Protein 1BB9 (pdb70)

Sequence (83 aa):
TTGRLDLPPGFMFKVQAQHHDYTATDTDDELQLKAGDVVLVIPFQNPEEQDEGWLMGVKESDWNQHKELEKCCRGVFPENFTERVQ

CATH classification: 2.30.30.40

B-factor: mean 39.59, std 17.24, range [17.33, 88.62]

Organism: Rattus norvegicus (NCBI:txid10116)

Solvent-accessible surface area: 5301 Å² total; per-residue (Å²): 131,121,55,61,174,76,88,2,107,44,52,96,48,44,4,58,2,89,113,83,30,92,30,112,84,135,94,31,10,86,1,98,58,40,37,37,0,1,2,7,50,31,138,76,102,100,66,101,93,186,42,69,40,24,0,2,48,47,61,24,18,26,84,119,100,108,41,68,151,24,66,3,24,0,14,78,112,57,16,97,161,41,163

Nearest PDB structures (foldseek):
  1bb9-assembly1_A-2  TM=1.012E+00  e=5.631E-17  Rattus norvegicus
  5i22-assembly1_A  TM=9.539E-01  e=5.798E-15  Homo sapiens
  1mv0-assembly1_B  TM=8.813E-01  e=2.674E-13  Homo sapiens
  1mv3-assembly1_A  TM=8.776E-01  e=6.756E-13  Homo sapiens
  2ed0-assembly1_A  TM=7.348E-01  e=1.724E-05  Homo sapiens

Secondary structure (DSSP, 8-state):
----SS--TT--EEEEESS-B--SSTTB--B-TT-EEEEE--S-GGG--TTEEEEEEHHHHHTT--HHHH-EEEEGGGEEEE-

InterPro domains:
  IPR001452 SH3 domain [PF14604] (522-585)
  IPR001452 SH3 domain [PR00452] (518-528)
  IPR001452 SH3 domain [PR00452] (532-547)
  IPR001452 SH3 domain [PR00452] (575-587)
  IPR001452 SH3 domain [PS50002] (515-588)
  IPR001452 SH3 domain [SM00326] (518-588)
  IPR003005 Amphiphysin [PTHR46514] (1-587)
  IPR003023 Amphiphysin 2 [PR01253] (3-16)
  IPR003023 Amphiphysin 2 [PR01253] (100-107)
  IPR003023 Amphiphysin 2 [PR01253] (157-165)
  IPR003023 Amphiphysin 2 [PR01253] (271-284)
  IPR003023 Amphiphysin 2 [PR01253] (288-296)
  IPR003023 Amphiphysin 2 [PR01253] (306-322)
  IPR003023 Amphiphysin 2 [PR01253] (485-498)
  IPR003023 Amphiphysin 2 [PR01253] (567-576)
  IPR004148 BAR domain [PF03114] (19-264)
  IPR004148 BAR domain [PS51021] (29-276)
  IPR004148 BAR domain [SM00721] (17-269)
  IPR027267 AH/BAR domain superfamily [G3DSA:1.20.1270.60] (10-276)
  IPR027267 AH/BAR domain superfamily [SSF103657] (31-267)

Foldseek 3Di:
DDQDPDDDPQFDFKKFFQAFDPDPDQQAAGDHGGWIWTFHDDPDCVPDDPQKTKTATSVCVVVPDDPVRGIHMDGVVRIDTDD

GO terms:
  GO:0005515 protein binding (F, IPI)
  GO:0043196 varicosity (C, IDA)
  GO:0043679 axon terminus (C, IDA)
  GO:0044300 cerebellar mossy fiber (C, IDA)
  GO:0008021 synaptic vesicle (C, IDA)
  GO:0043547 positive regulation of GTPase activity (P, IDA)
  GO:0045807 positive regulation of endocytosis (P, IMP)
  GO:0051020 GTPase binding (F, IPI)
  GO:0044877 protein-containing complex binding (F, IPI)
  GO:0030018 Z disc (C, IDA)
  GO:0030315 T-tubule (C, IDA)
  GO:0031674 I band (C, IDA)
  GO:0033268 node of Ranvier (C, IDA)
  GO:0043194 axon initial segment (C, IDA)
  GO:0048488 synaptic vesicle endocytosis (P, IDA)
  GO:0048488 synaptic vesicle endocytosis (P, IMP)
  GO:0098850 extrinsic component of synaptic vesicle membrane (C, IDA)
  GO:0098978 glutamatergic synapse (C, IDA)

Radius of gyration: 11.8 Å; Cα contacts (8 Å, |Δi|>4): 163; chains: 1; bounding box: 19×27×32 Å

Structure (mmCIF, N/CA/C/O backbone):
data_1BB9
#
_entry.id   1BB9
#
_cell.length_a   72.140
_cell.length_b   72.140
_cell.length_c   34.560
_cell.angle_alpha   90.00
_cell.angle_beta   90.00
_cell.angle_gamma   120.00
#
_symmetry.space_group_name_H-M   'P 31 2 1'
#
loop_
_entity.id
_entity.type
_entity.pdbx_description
1 polymer 'AMPHIPHYSIN 2'
2 water water
#
loop_
_atom_site.group_PDB
_atom_site.id
_atom_site.type_symbol
_atom_site.label_atom_id
_atom_site.label_alt_id
_atom_site.label_comp_id
_atom_site.label_asym_id
_atom_site.label_entity_id
_atom_site.label_seq_id
_atom_site.pdbx_PDB_ins_code
_atom_site.Cartn_x
_atom_site.Cartn_y
_atom_site.Cartn_z
_atom_site.occupancy
_atom_site.B_iso_or_equiv
_atom_site.auth_seq_id
_atom_site.auth_comp_id
_atom_site.auth_asym_id
_atom_site.auth_atom_id
_atom_site.pdbx_PDB_model_num
ATOM 1 N N . THR A 1 33 ? 13.717 19.949 -7.127 1.00 84.21 12 THR A N 1
ATOM 2 C CA . THR A 1 33 ? 14.791 20.446 -6.248 1.00 83.69 12 THR A CA 1
ATOM 3 C C . THR A 1 33 ? 16.033 20.792 -7.067 1.00 85.05 12 THR A C 1
ATOM 4 O O . THR A 1 33 ? 16.375 20.198 -8.090 1.00 86.71 12 THR A O 1
ATOM 8 N N . THR A 1 34 ? 16.726 21.826 -6.605 1.00 83.05 13 THR A N 1
ATOM 9 C CA . THR A 1 34 ? 17.915 22.360 -7.232 1.00 80.55 13 THR A CA 1
ATOM 10 C C . THR A 1 34 ? 19.222 21.908 -6.586 1.00 77.79 13 THR A C 1
ATOM 11 O O . THR A 1 34 ? 19.393 20.760 -6.160 1.00 79.96 13 THR A O 1
ATOM 15 N N . GLY A 1 35 ? 20.217 22.792 -6.619 1.00 70.65 14 GLY A N 1
ATOM 16 C CA . GLY A 1 35 ? 21.546 22.571 -6.061 1.00 60.89 14 GLY A CA 1
ATOM 17 C C . GLY A 1 35 ? 21.928 23.844 -5.300 1.00 54.79 14 GLY A C 1
ATOM 18 O O . GLY A 1 35 ? 22.179 24.884 -5.924 1.00 58.55 14 GLY A O 1
ATOM 19 N N . ARG A 1 36 ? 21.923 23.822 -3.981 1.00 45.49 15 ARG A N 1
ATOM 20 C CA . ARG A 1 36 ? 22.192 25.106 -3.281 1.00 40.09 15 ARG A CA 1
ATOM 21 C C . ARG A 1 36 ? 23.695 25.324 -3.292 1.00 34.47 15 ARG A C 1
ATOM 22 O O . ARG A 1 36 ? 24.445 24.355 -3.156 1.00 29.94 15 ARG A O 1
ATOM 30 N N . LEU A 1 37 ? 24.173 26.566 -3.411 1.00 31.60 16 LEU A N 1
ATOM 31 C CA . LEU A 1 37 ? 25.606 26.789 -3.439 1.00 26.54 16 LEU A CA 1
ATOM 32 C C . LEU A 1 37 ? 26.276 26.754 -2.085 1.00 26.12 16 LEU A C 1
ATOM 33 O O . LEU A 1 37 ? 27.368 26.209 -1.984 1.00 24.47 16 LEU A O 1
ATOM 38 N N . ASP A 1 38 ? 25.735 27.392 -1.065 1.00 26.93 17 ASP A N 1
ATOM 39 C CA . ASP A 1 38 ? 26.413 27.408 0.226 1.00 26.29 17 ASP A CA 1
ATOM 40 C C . ASP A 1 38 ? 26.333 26.044 0.909 1.00 31.79 17 ASP A C 1
ATOM 41 O O . ASP A 1 38 ? 25.472 25.214 0.617 1.00 29.51 17 ASP A O 1
ATOM 46 N N . LEU A 1 39 ? 27.273 25.777 1.831 1.00 32.82 18 LEU A N 1
ATOM 47 C CA . LEU A 1 39 ? 27.364 24.479 2.472 1.00 30.30 18 LEU A CA 1
ATOM 48 C C . LEU A 1 39 ? 27.191 24.717 3.947 1.00 29.25 18 LEU A C 1
ATOM 49 O O . LEU A 1 39 ? 27.451 25.833 4.372 1.00 28.83 18 LEU A O 1
ATOM 54 N N . PRO A 1 40 ? 26.780 23.697 4.696 1.00 26.99 19 PRO A N 1
ATOM 55 C CA . PRO A 1 40 ? 26.550 23.876 6.101 1.00 28.54 19 PRO A CA 1
ATOM 56 C C . PRO A 1 40 ? 27.815 24.243 6.838 1.00 29.85 19 PRO A C 1
ATOM 57 O O . PRO A 1 40 ? 28.926 23.796 6.555 1.00 32.88 19 PRO A O 1
ATOM 61 N N . PRO A 1 41 ? 27.639 25.068 7.856 1.00 31.05 20 PRO A N 1
ATOM 62 C CA . PRO A 1 41 ? 28.744 25.500 8.678 1.00 32.74 20 PRO A CA 1
ATOM 63 C C . PRO A 1 41 ? 29.457 24.285 9.239 1.00 32.22 20 PRO A C 1
ATOM 64 O O . PRO A 1 41 ? 28.894 23.371 9.864 1.00 32.75 20 PRO A O 1
ATOM 68 N N . GLY A 1 42 ? 30.749 24.254 9.006 1.00 29.07 21 GLY A N 1
ATOM 69 C CA . GLY A 1 42 ? 31.641 23.196 9.509 1.00 32.49 21 GLY A CA 1
ATOM 70 C C . GLY A 1 42 ? 31.761 22.063 8.491 1.00 33.72 21 GLY A C 1
ATOM 71 O O . GLY A 1 42 ? 32.470 21.102 8.710 1.00 33.96 21 GLY A O 1
ATOM 72 N N . PHE A 1 43 ? 31.018 22.140 7.381 1.00 31.29 22 PHE A N 1
ATOM 73 C CA . PHE A 1 43 ? 31.069 21.120 6.368 1.00 30.22 22 PHE A CA 1
ATOM 74 C C . PHE A 1 43 ? 32.465 20.490 6.302 1.00 33.34 22 PHE A C 1
ATOM 75 O O . PHE A 1 43 ? 33.448 21.237 6.195 1.00 35.07 22 PHE A O 1
ATOM 83 N N . MET A 1 44 ? 32.552 19.163 6.292 1.00 27.24 23 MET A N 1
ATOM 84 C CA . MET A 1 44 ? 33.887 18.552 6.210 1.00 30.15 23 MET A CA 1
ATOM 85 C C . MET A 1 44 ? 33.997 17.890 4.869 1.00 28.17 23 MET A C 1
ATOM 86 O O . MET A 1 44 ? 34.932 18.190 4.134 1.00 31.38 23 MET A O 1
ATOM 91 N N . PHE A 1 45 ? 33.052 17.018 4.499 1.00 25.15 24 PHE A N 1
ATOM 92 C CA . PHE A 1 45 ? 33.049 16.283 3.260 1.00 22.84 24 PHE A CA 1
ATOM 93 C C . PHE A 1 45 ? 31.715 15.574 3.053 1.00 25.24 24 PHE A C 1
ATOM 94 O O . PHE A 1 45 ? 30.821 15.583 3.894 1.00 26.89 24 PHE A O 1
ATOM 102 N N . LYS A 1 46 ? 31.568 15.012 1.882 1.00 26.69 25 LYS A N 1
ATOM 103 C CA . LYS A 1 46 ? 30.366 14.362 1.423 1.00 31.91 25 LYS A CA 1
ATOM 104 C C . LYS A 1 46 ? 30.530 12.845 1.395 1.00 30.28 25 LYS A C 1
ATOM 105 O O . LYS A 1 46 ? 31.610 12.403 1.016 1.00 26.71 25 LYS A O 1
ATOM 111 N N . VAL A 1 47 ? 29.508 12.151 1.865 1.00 27.20 26 VAL A N 1
ATOM 112 C CA . VAL A 1 47 ? 29.508 10.717 1.839 1.00 24.63 26 VAL A CA 1
ATOM 113 C C . VAL A 1 47 ? 28.253 10.265 1.114 1.00 28.34 26 VAL A C 1
ATOM 114 O O . VAL A 1 47 ? 27.317 11.042 1.007 1.00 24.94 26 VAL A O 1
ATOM 118 N N . GLN A 1 48 ? 28.261 9.031 0.625 1.00 26.68 27 GLN A N 1
ATOM 119 C CA . GLN A 1 48 ? 27.126 8.391 0.018 1.00 25.71 27 GLN A CA 1
ATOM 120 C C . GLN A 1 48 ? 26.830 7.091 0.783 1.00 26.99 27 GLN A C 1
ATOM 121 O O . GLN A 1 48 ? 27.728 6.286 1.021 1.00 25.73 27 GLN A O 1
ATOM 127 N N . ALA A 1 49 ? 25.577 6.830 1.118 1.00 25.34 28 ALA A N 1
ATOM 128 C CA . ALA A 1 49 ? 25.238 5.595 1.785 1.00 29.08 28 ALA A CA 1
ATOM 129 C C . ALA A 1 49 ? 25.371 4.440 0.784 1.00 31.61 28 ALA A C 1
ATOM 130 O O . ALA A 1 49 ? 24.922 4.537 -0.346 1.00 35.20 28 ALA A O 1
ATOM 132 N N . GLN A 1 50 ? 26.008 3.371 1.205 1.00 29.78 29 GLN A N 1
ATOM 133 C CA . GLN A 1 50 ? 26.214 2.156 0.452 1.00 29.33 29 GLN A CA 1
ATOM 134 C C . GLN A 1 50 ? 25.240 1.102 0.930 1.00 30.63 29 GLN A C 1
ATOM 135 O O . GLN A 1 50 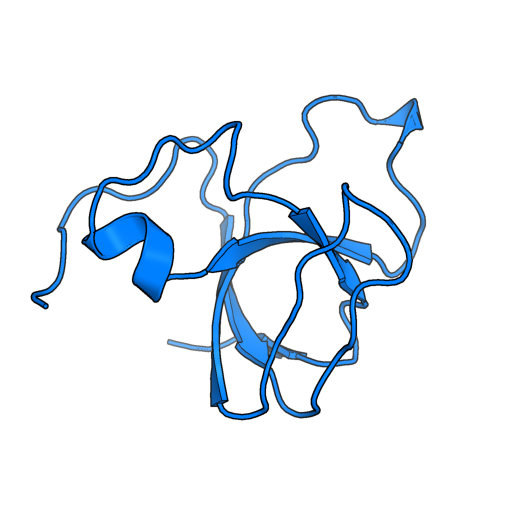? 24.993 0.124 0.242 1.00 35.18 29 GLN A O 1
ATOM 141 N N A HIS A 1 51 ? 24.575 1.340 2.045 0.75 33.10 30 HIS A N 1
ATOM 142 N N B HIS A 1 51 ? 24.665 1.250 2.119 0.25 33.51 30 HIS A N 1
ATOM 143 C CA A HIS A 1 51 ? 23.595 0.410 2.617 0.75 26.68 30 HIS A CA 1
ATOM 144 C CA B HIS A 1 51 ? 23.606 0.385 2.631 0.25 32.57 30 HIS A CA 1
ATOM 145 C C A HIS A 1 51 ? 22.542 1.201 3.369 0.75 29.59 30 HIS A C 1
ATOM 146 C C B HIS A 1 51 ? 22.525 1.253 3.276 0.25 32.08 30 HIS A C 1
ATOM 147 O O A HIS A 1 51 ? 22.863 2.229 3.985 0.75 30.67 30 HIS A O 1
ATOM 148 O O B HIS A 1 51 ? 22.816 2.376 3.697 0.25 32.20 30 HIS A O 1
ATOM 161 N N . ASP A 1 52 ? 21.294 0.774 3.378 1.00 29.03 31 ASP A N 1
ATOM 162 C CA . ASP A 1 52 ? 20.262 1.394 4.157 1.00 30.89 31 ASP A CA 1
ATOM 163 C C . ASP A 1 52 ? 20.560 1.393 5.649 1.00 28.70 31 ASP A C 1
ATOM 164 O O . ASP A 1 52 ? 21.189 0.515 6.185 1.00 26.68 31 ASP A O 1
ATOM 169 N N . TYR A 1 53 ? 20.061 2.393 6.355 1.00 29.74 32 TYR A N 1
ATOM 170 C CA . TYR A 1 53 ? 20.226 2.476 7.784 1.00 30.54 32 TYR A CA 1
ATOM 171 C C . TYR A 1 53 ? 18.912 2.997 8.361 1.00 32.79 32 TYR A C 1
ATOM 172 O O . TYR A 1 53 ? 18.525 4.113 7.983 1.00 33.58 32 TYR A O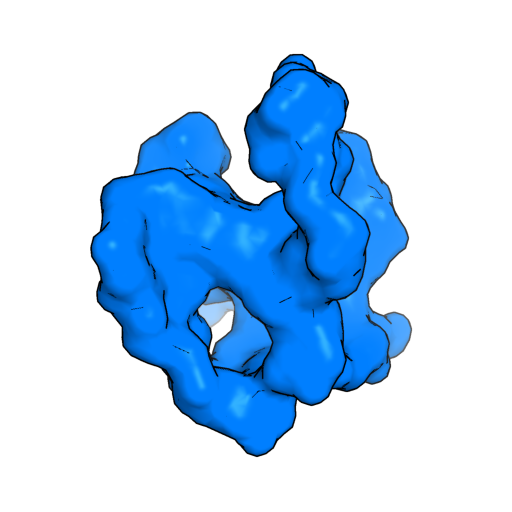 1
ATOM 181 N N . THR A 1 54 ? 18.279 2.205 9.220 1.00 30.56 33 THR A N 1
ATOM 182 C CA . THR A 1 54 ? 17.055 2.613 9.882 1.00 29.60 33 THR A CA 1
ATOM 183 C C . THR A 1 54 ? 17.335 3.200 11.259 1.00 33.61 33 THR A C 1
ATOM 184 O O . THR A 1 54 ? 17.919 2.589 12.158 1.00 35.07 33 THR A O 1
ATOM 188 N N . ALA A 1 55 ? 16.958 4.458 11.456 1.00 30.51 34 ALA A N 1
ATOM 189 C CA . ALA A 1 55 ? 17.144 5.158 12.698 1.00 29.75 34 ALA A CA 1
ATOM 190 C C . ALA A 1 55 ? 16.527 4.357 13.841 1.00 33.43 34 ALA A C 1
ATOM 191 O O . ALA A 1 55 ? 15.421 3.923 13.589 1.00 33.21 34 ALA A O 1
ATOM 193 N N . THR A 1 56 ? 17.151 4.231 14.990 1.00 36.65 35 THR A N 1
ATOM 194 C CA . THR A 1 56 ? 16.622 3.538 16.132 1.00 40.63 35 THR A CA 1
ATOM 195 C C . THR A 1 56 ? 16.299 4.515 17.278 1.00 44.69 35 THR A C 1
ATOM 196 O O . THR A 1 56 ? 16.038 4.150 18.414 1.00 43.75 35 THR A O 1
ATOM 200 N N . ASP A 1 57 ? 16.407 5.793 17.014 1.00 47.15 36 ASP A N 1
ATOM 201 C CA . ASP A 1 57 ? 16.391 6.899 17.946 1.00 50.03 36 ASP A CA 1
ATOM 202 C C . ASP A 1 57 ? 16.182 8.192 17.147 1.00 48.78 36 ASP A C 1
ATOM 203 O O . ASP A 1 57 ? 16.451 8.270 15.948 1.00 47.76 36 ASP A O 1
ATOM 208 N N . THR A 1 58 ? 15.798 9.257 17.826 1.00 45.53 37 THR A N 1
ATOM 209 C CA . THR A 1 58 ? 15.434 10.493 17.147 1.00 45.21 37 THR A CA 1
ATOM 210 C C . THR A 1 58 ? 16.639 11.283 16.667 1.00 40.78 37 THR A C 1
ATOM 211 O O . THR A 1 58 ? 16.547 12.035 15.706 1.00 44.17 37 THR A O 1
ATOM 215 N N A ASP A 1 59 ? 17.779 11.092 17.306 0.50 38.73 38 ASP A N 1
ATOM 216 N N B ASP A 1 59 ? 17.777 11.110 17.302 0.50 36.37 38 ASP A N 1
ATOM 217 C CA A ASP A 1 59 ? 19.030 11.715 16.958 0.50 38.28 38 ASP A CA 1
ATOM 218 C CA B ASP A 1 59 ? 19.024 11.734 16.937 0.50 34.39 38 ASP A CA 1
ATOM 219 C C A ASP A 1 59 ? 19.805 11.007 15.847 0.50 33.37 38 ASP A C 1
ATOM 220 C C B ASP A 1 59 ? 19.789 11.033 15.819 0.50 30.80 38 ASP A C 1
ATOM 221 O O A ASP A 1 59 ? 20.933 11.410 15.559 0.50 33.46 38 ASP A O 1
ATOM 222 O O B ASP A 1 59 ? 20.908 11.448 15.511 0.50 31.02 38 ASP A O 1
ATOM 231 N N . GLU A 1 60 ? 19.274 9.984 15.209 1.00 30.45 39 GLU A N 1
ATOM 232 C CA . GLU A 1 60 ? 19.977 9.249 14.186 1.00 28.08 39 GLU A CA 1
ATOM 233 C C . GLU A 1 60 ? 19.338 9.618 12.841 1.00 28.55 39 GLU A C 1
ATOM 234 O O . GLU A 1 60 ? 18.110 9.777 12.794 1.00 26.74 39 GLU A O 1
ATOM 240 N N . LEU A 1 61 ? 20.179 9.575 11.819 1.00 23.42 40 LEU A N 1
ATOM 241 C CA . LEU A 1 61 ? 19.716 9.790 10.471 1.00 23.61 40 LEU A CA 1
ATOM 242 C C . LEU A 1 61 ? 19.298 8.511 9.808 1.00 27.49 40 LEU A C 1
ATOM 243 O O . LEU A 1 61 ? 20.012 7.502 9.823 1.00 28.78 40 LEU A O 1
ATOM 248 N N . GLN A 1 62 ? 18.183 8.561 9.098 1.00 28.05 41 GLN A N 1
ATOM 249 C CA . GLN A 1 62 ? 17.675 7.414 8.360 1.00 27.90 41 GLN A CA 1
ATOM 250 C C . GLN A 1 62 ? 18.215 7.536 6.960 1.00 28.08 41 GLN A C 1
ATOM 251 O O . GLN A 1 62 ? 18.165 8.618 6.392 1.00 32.05 41 GLN A O 1
ATOM 257 N N . LEU A 1 63 ? 18.830 6.500 6.416 1.00 28.31 42 LEU A N 1
ATOM 258 C CA . LEU A 1 63 ? 19.438 6.553 5.110 1.00 29.26 42 LEU A CA 1
ATOM 259 C C . LEU A 1 63 ? 18.854 5.502 4.184 1.00 27.51 42 LEU A C 1
ATOM 260 O O . LEU A 1 63 ? 18.668 4.381 4.590 1.00 27.64 42 LEU A O 1
ATOM 265 N N . LYS A 1 64 ? 19.019 5.689 2.898 1.00 31.66 43 LYS A N 1
ATOM 266 C CA . LYS A 1 64 ? 18.849 4.714 1.859 1.00 31.48 43 LYS A CA 1
ATOM 267 C C . LYS A 1 64 ? 20.100 4.668 0.995 1.00 31.52 43 LYS A C 1
ATOM 268 O O . LYS A 1 64 ? 20.742 5.671 0.721 1.00 28.80 43 LYS A O 1
ATOM 272 N N . ALA A 1 65 ? 20.378 3.473 0.491 1.00 32.83 44 ALA A N 1
ATOM 273 C CA . ALA A 1 65 ? 21.575 3.292 -0.320 1.00 35.63 44 ALA A CA 1
ATOM 274 C C . ALA A 1 65 ? 21.448 4.347 -1.409 1.00 37.38 44 ALA A C 1
ATOM 275 O O . ALA A 1 65 ? 20.324 4.485 -1.876 1.00 39.10 44 ALA A O 1
ATOM 277 N N . GLY A 1 66 ? 22.512 5.113 -1.661 1.00 36.17 45 GLY A N 1
ATOM 278 C CA . GLY A 1 66 ? 22.428 6.143 -2.687 1.00 30.35 45 GLY A CA 1
ATOM 279 C C . GLY A 1 66 ? 22.327 7.527 -2.095 1.00 29.93 45 GLY A C 1
ATOM 280 O O . GLY A 1 66 ? 22.748 8.482 -2.739 1.00 33.20 45 GLY A O 1
ATOM 281 N N . ASP A 1 67 ? 21.842 7.703 -0.887 1.00 31.82 46 ASP A N 1
ATOM 282 C CA . ASP A 1 67 ? 21.672 9.037 -0.304 1.00 32.11 46 ASP A CA 1
ATOM 283 C C . ASP A 1 67 ? 23.044 9.697 -0.152 1.00 30.89 46 ASP A C 1
ATOM 284 O O . ASP A 1 67 ? 23.959 9.044 0.340 1.00 29.21 46 ASP A O 1
ATOM 289 N N . VAL A 1 68 ? 23.119 10.974 -0.461 1.00 29.23 47 VAL A N 1
ATOM 290 C CA . VAL A 1 68 ? 24.356 11.742 -0.281 1.00 23.47 47 VAL A CA 1
ATOM 291 C C . VAL A 1 68 ? 24.172 12.437 1.044 1.00 23.27 47 VAL A C 1
ATOM 292 O O . VAL A 1 68 ? 23.088 12.962 1.339 1.00 24.66 47 VAL A O 1
ATOM 296 N N . VAL A 1 69 ? 25.178 12.436 1.903 1.00 20.30 48 VAL A N 1
ATOM 297 C CA . VAL A 1 69 ? 25.114 13.071 3.205 1.00 18.12 48 VAL A CA 1
ATOM 298 C C . VAL A 1 69 ? 26.209 14.107 3.342 1.00 21.70 48 VAL A C 1
ATOM 299 O O . VAL A 1 69 ? 27.281 13.793 2.866 1.00 23.80 48 VAL A O 1
ATOM 303 N N . LEU A 1 70 ? 26.036 15.246 3.987 1.00 19.35 49 LEU A N 1
ATOM 304 C CA . LEU A 1 70 ? 26.973 16.302 4.121 1.00 18.75 49 LEU A CA 1
ATOM 305 C C . LEU A 1 70 ? 27.446 16.169 5.545 1.00 19.10 49 LEU A C 1
ATOM 306 O O . LEU A 1 70 ? 26.616 16.230 6.427 1.00 21.39 49 LEU A O 1
ATOM 311 N N . VAL A 1 71 ? 28.729 15.869 5.731 1.00 22.47 50 VAL A N 1
ATOM 312 C CA . VAL A 1 71 ? 29.212 15.603 7.081 1.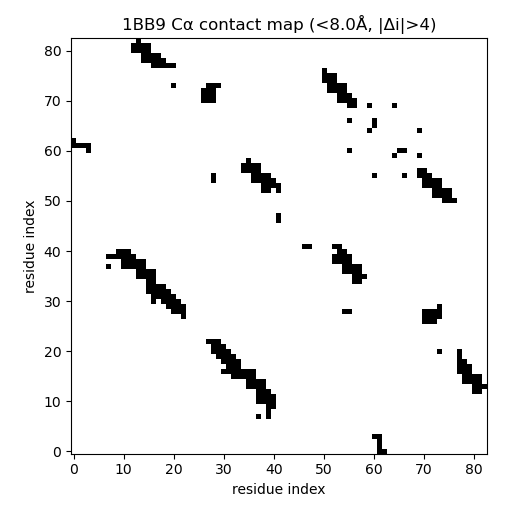00 23.48 50 VAL A CA 1
ATOM 313 C C . VAL A 1 71 ? 29.604 16.878 7.774 1.00 21.18 50 VAL A C 1
ATOM 314 O O . VAL A 1 71 ? 30.225 17.735 7.146 1.00 25.18 50 VAL A O 1
ATOM 318 N N . ILE A 1 72 ? 29.217 17.070 9.013 1.00 21.19 51 ILE A N 1
ATOM 319 C CA . ILE A 1 72 ? 29.431 18.232 9.824 1.00 26.55 51 ILE A CA 1
ATOM 320 C C . ILE A 1 72 ? 29.872 17.787 11.222 1.00 29.64 51 ILE A C 1
ATOM 321 O O . ILE A 1 72 ? 29.710 16.637 11.566 1.00 27.44 51 ILE A O 1
ATOM 326 N N . PRO A 1 73 ? 30.358 18.721 12.044 1.00 34.90 52 PRO A N 1
ATOM 327 C CA . PRO A 1 73 ? 30.916 18.404 13.335 1.00 35.65 52 PRO A CA 1
ATOM 328 C C . PRO A 1 73 ? 29.878 18.023 14.366 1.00 38.81 52 PR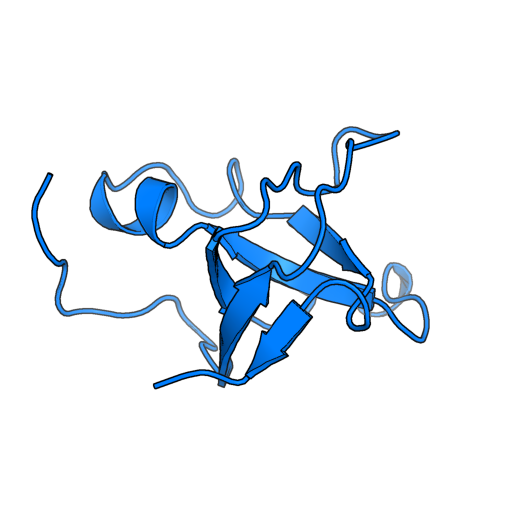O A C 1
ATOM 329 O O . PRO A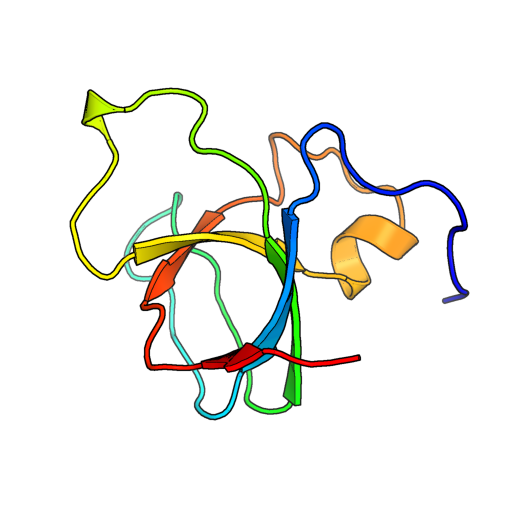 1 73 ? 28.725 18.419 14.207 1.00 38.62 52 PRO A O 1
ATOM 333 N N . PHE A 1 74 ? 30.299 17.341 15.417 1.00 42.61 53 PHE A N 1
ATOM 334 C CA . PHE A 1 74 ? 29.391 17.047 16.517 1.00 51.49 53 PHE A CA 1
ATOM 335 C C . PHE A 1 74 ? 29.253 18.344 17.318 1.00 57.84 53 PHE A C 1
ATOM 336 O O . PHE A 1 74 ? 30.291 18.967 17.563 1.00 58.83 53 PHE A O 1
ATOM 344 N N . GLN A 1 75 ? 28.053 18.733 17.757 1.00 65.31 54 GLN A N 1
ATOM 345 C CA . GLN A 1 75 ? 28.030 19.988 18.530 1.00 71.25 54 GLN A CA 1
ATOM 346 C C . GLN A 1 75 ? 28.212 19.751 20.017 1.00 73.49 54 GLN A C 1
ATOM 347 O O . GLN A 1 75 ? 28.647 20.666 20.724 1.00 73.69 54 GLN A O 1
ATOM 353 N N . ASN A 1 76 ? 28.237 18.491 20.431 1.00 75.87 55 ASN A N 1
ATOM 354 C CA . ASN A 1 76 ? 28.658 18.081 21.759 1.00 78.42 55 ASN A CA 1
ATOM 355 C C . ASN A 1 76 ? 29.377 16.740 21.656 1.00 80.59 55 ASN A C 1
ATOM 356 O O . ASN A 1 76 ? 28.823 15.716 21.278 1.00 79.05 55 ASN A O 1
ATOM 361 N N . PRO A 1 77 ? 30.649 16.731 22.049 1.00 84.68 56 PRO A N 1
ATOM 362 C CA . PRO A 1 77 ? 31.531 15.587 22.004 1.00 86.38 56 PRO A CA 1
ATOM 363 C C . PRO A 1 77 ? 31.238 14.452 22.959 1.00 87.69 56 PRO A C 1
ATOM 364 O O . PRO A 1 77 ? 31.768 13.346 22.788 1.00 88.62 56 PRO A O 1
ATOM 368 N N . GLU A 1 78 ? 30.395 14.694 23.962 1.00 87.40 57 GLU A N 1
ATOM 369 C CA . GLU A 1 78 ? 30.031 13.658 24.921 1.00 85.71 57 GLU A CA 1
ATOM 370 C C . GLU A 1 78 ? 28.956 12.759 24.318 1.00 84.63 57 GLU A C 1
ATOM 371 O O . GLU A 1 78 ? 28.752 11.634 24.782 1.00 84.85 57 GLU A O 1
ATOM 373 N N . GLU A 1 79 ? 28.351 13.210 23.218 1.00 80.82 58 GLU A N 1
ATOM 374 C CA . GLU A 1 79 ? 27.421 12.409 22.444 1.00 77.71 58 GLU A CA 1
ATOM 375 C C . GLU A 1 79 ? 28.117 11.677 21.296 1.00 73.68 58 GLU A C 1
ATOM 376 O O . GLU A 1 79 ? 27.481 10.934 20.556 1.00 71.93 58 GLU A O 1
ATOM 378 N N . GLN A 1 80 ? 29.410 11.921 21.123 1.00 69.61 59 GLN A N 1
ATOM 379 C CA . GLN A 1 80 ? 30.176 11.320 20.037 1.00 65.03 59 GLN A CA 1
ATOM 380 C C . GLN A 1 80 ? 30.606 9.910 20.406 1.00 60.71 59 GLN A C 1
ATOM 381 O O . GLN A 1 80 ? 31.231 9.669 21.437 1.00 61.33 59 GLN A O 1
ATOM 387 N N . ASP A 1 81 ? 30.238 8.946 19.589 1.00 56.91 60 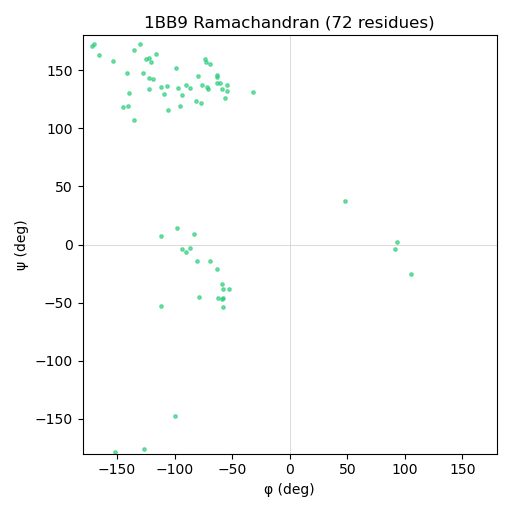ASP A N 1
ATOM 388 C CA . ASP A 1 81 ? 30.547 7.532 19.732 1.00 52.63 60 ASP A CA 1
ATOM 389 C C . ASP A 1 81 ? 31.503 7.098 18.619 1.00 46.21 60 ASP A C 1
ATOM 390 O O . ASP A 1 81 ? 31.255 7.468 17.467 1.00 39.87 60 ASP A O 1
ATOM 395 N N . GLU A 1 82 ? 32.545 6.332 18.905 1.00 39.82 61 GLU A N 1
ATOM 396 C CA . GLU A 1 82 ? 33.468 5.911 17.864 1.00 34.95 61 GLU A CA 1
ATOM 397 C C . GLU A 1 82 ? 32.814 5.134 16.747 1.00 32.87 61 GLU A C 1
ATOM 398 O O . GLU A 1 82 ? 32.005 4.216 16.93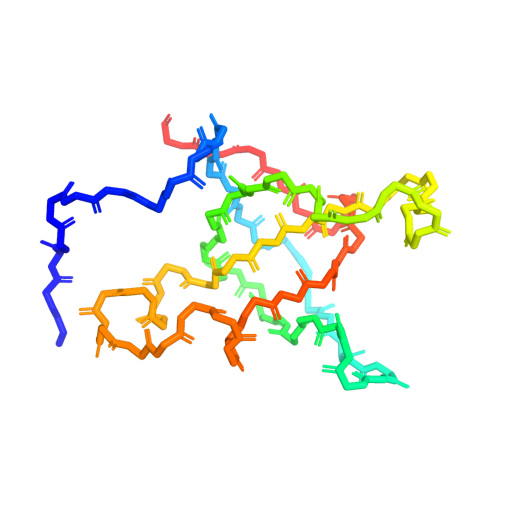7 1.00 33.92 61 GLU A O 1
ATOM 404 N N . GLY A 1 83 ? 33.130 5.469 15.488 1.00 29.47 62 GLY A N 1
ATOM 405 C CA . GLY A 1 83 ? 32.502 4.777 14.342 1.00 26.54 62 GLY A CA 1
ATOM 406 C C . GLY A 1 83 ? 31.259 5.500 13.838 1.00 27.55 62 GLY A C 1
ATOM 407 O O . GLY A 1 83 ? 30.559 4.989 12.957 1.00 31.55 62 GLY A O 1
ATOM 408 N N . TRP A 1 84 ? 30.902 6.647 14.413 1.00 26.01 63 TRP A N 1
ATOM 409 C CA . TRP A 1 84 ? 29.678 7.361 14.063 1.00 26.50 63 TRP A CA 1
ATOM 410 C C . TRP A 1 84 ? 30.017 8.745 13.512 1.00 29.51 63 TRP A C 1
ATOM 411 O O . TRP A 1 84 ? 30.951 9.403 13.976 1.00 28.51 63 TRP A O 1
ATOM 422 N N . LEU A 1 85 ? 29.277 9.195 12.507 1.00 29.14 64 LEU A N 1
ATOM 423 C CA . LEU A 1 85 ? 29.387 10.568 12.036 1.00 29.08 64 LEU A CA 1
ATOM 424 C C . LEU A 1 85 ? 28.083 11.343 12.236 1.00 28.20 64 LEU A C 1
ATOM 425 O O . LEU A 1 85 ? 27.013 10.758 12.292 1.00 23.65 64 LEU A O 1
ATOM 430 N N . MET A 1 86 ? 28.200 12.656 12.155 1.00 25.39 65 MET A N 1
ATOM 431 C CA . MET A 1 86 ? 27.114 13.600 12.222 1.00 26.60 65 MET A CA 1
ATOM 432 C C . MET A 1 86 ? 26.931 14.188 10.815 1.00 28.12 65 MET A C 1
ATOM 433 O O . MET A 1 86 ? 27.918 14.586 10.184 1.00 26.03 65 MET A O 1
ATOM 438 N N . GLY A 1 87 ? 25.703 14.196 10.274 1.00 20.45 66 GLY A N 1
ATOM 439 C CA . GLY A 1 87 ? 25.504 14.759 8.975 1.00 24.77 66 GLY A CA 1
ATOM 440 C C . GLY A 1 87 ? 24.095 15.338 8.732 1.00 26.20 66 GLY A C 1
ATOM 441 O O . GLY A 1 87 ? 23.232 15.325 9.601 1.00 24.05 66 GLY A O 1
ATOM 442 N N . VAL A 1 88 ? 23.906 15.833 7.495 1.00 24.06 67 VAL A N 1
ATOM 443 C CA . VAL A 1 88 ? 22.583 16.337 7.128 1.00 26.08 67 VAL A CA 1
ATOM 444 C C . VAL A 1 88 ? 22.381 15.856 5.710 1.00 23.66 67 VAL A C 1
ATOM 445 O O . VAL A 1 88 ? 23.433 15.842 5.033 1.00 26.23 67 VAL A O 1
ATOM 449 N N . LYS A 1 89 ? 21.261 15.233 5.364 1.00 22.69 68 LYS A N 1
ATOM 450 C CA . LYS A 1 89 ? 21.185 14.710 3.990 1.00 23.20 68 LYS A CA 1
ATOM 451 C C . LYS A 1 89 ? 21.268 15.873 3.000 1.00 26.26 68 LYS A C 1
ATOM 452 O O . LYS A 1 89 ? 20.699 16.919 3.321 1.00 23.03 68 LYS A O 1
ATOM 458 N N . GLU A 1 90 ? 21.908 15.671 1.861 1.00 23.94 69 GLU A N 1
ATOM 459 C CA . GLU A 1 90 ? 22.025 16.702 0.849 1.00 28.29 69 GLU A CA 1
ATOM 460 C C . GLU A 1 90 ? 20.636 17.187 0.392 1.00 29.28 69 GLU A C 1
ATOM 461 O O . GLU A 1 90 ? 20.449 18.333 0.111 1.00 24.39 69 GLU A O 1
ATOM 467 N N . SER A 1 91 ? 19.714 16.269 0.294 1.00 29.81 70 SER A N 1
ATOM 468 C CA . SER A 1 91 ? 18.333 16.518 -0.073 1.00 32.08 70 SER A CA 1
ATOM 469 C C . SER A 1 91 ? 17.696 17.498 0.872 1.00 29.12 70 SER A C 1
ATOM 470 O O . SER A 1 91 ? 17.203 18.560 0.507 1.00 34.18 70 SER A O 1
ATOM 473 N N . ASP A 1 92 ? 17.744 17.233 2.185 1.00 28.24 71 ASP A N 1
ATOM 474 C CA . ASP A 1 92 ? 17.194 18.151 3.163 1.00 26.82 71 ASP A CA 1
ATOM 475 C C . ASP A 1 92 ? 17.816 19.539 3.075 1.00 30.40 71 ASP A C 1
ATOM 476 O O . ASP A 1 92 ? 17.153 20.571 3.238 1.00 26.52 71 ASP A O 1
ATOM 481 N N . TRP A 1 93 ? 19.161 19.551 2.971 1.00 22.76 72 TRP A N 1
ATOM 482 C CA . TRP A 1 93 ? 19.900 20.786 2.882 1.00 26.73 72 TRP A CA 1
ATOM 483 C C . TRP A 1 93 ? 19.462 21.627 1.674 1.00 22.34 72 TRP A C 1
ATOM 484 O O . TRP A 1 93 ? 19.171 22.777 1.855 1.00 24.87 72 TRP A O 1
ATOM 495 N N . ASN A 1 94 ? 19.325 21.125 0.506 1.00 19.67 73 ASN A N 1
ATOM 496 C CA . ASN A 1 94 ? 18.921 21.764 -0.719 1.00 30.03 73 ASN A CA 1
ATOM 497 C C . ASN A 1 94 ? 17.490 22.316 -0.673 1.00 35.11 73 ASN A C 1
ATOM 498 O O . ASN A 1 94 ? 17.183 23.256 -1.437 1.00 35.90 73 ASN A O 1
ATOM 503 N N . GLN A 1 95 ? 16.659 21.810 0.234 1.00 30.48 74 GLN A N 1
ATOM 504 C CA . GLN A 1 95 ? 15.308 22.295 0.405 1.00 33.53 74 GLN A CA 1
ATOM 505 C C . GLN A 1 95 ? 15.241 23.278 1.555 1.00 35.14 74 GLN A C 1
ATOM 506 O O . GLN A 1 95 ? 14.156 23.675 1.997 1.00 39.68 74 GLN A O 1
ATOM 512 N N . HIS A 1 96 ? 16.383 23.758 2.024 1.00 30.38 75 HIS A N 1
ATOM 513 C CA . HIS A 1 96 ? 16.424 24.702 3.125 1.00 32.78 75 HIS A CA 1
ATOM 514 C C . HIS A 1 96 ? 15.583 24.339 4.347 1.00 34.21 75 HIS A C 1
ATOM 515 O O . HIS A 1 96 ? 15.279 25.257 5.149 1.00 33.25 75 HIS A O 1
ATOM 522 N N . LYS A 1 97 ? 15.512 23.060 4.719 1.00 32.23 76 LYS A N 1
ATOM 523 C CA . LYS A 1 97 ? 14.960 22.673 6.021 1.00 32.77 76 LYS A CA 1
ATOM 524 C C . LYS A 1 97 ? 15.931 23.128 7.103 1.00 32.94 76 LYS A C 1
ATOM 525 O O . LYS A 1 97 ? 17.093 23.365 6.752 1.00 32.38 76 LYS A O 1
ATOM 531 N N . GLU A 1 98 ? 15.497 23.346 8.332 1.00 33.02 77 GLU A N 1
ATOM 532 C CA . GLU A 1 98 ? 16.394 23.837 9.367 1.00 39.09 77 GLU A CA 1
ATOM 533 C C . GLU A 1 98 ? 17.376 22.755 9.812 1.00 41.85 77 GLU A C 1
ATOM 534 O O . GLU A 1 98 ? 17.010 21.580 9.999 1.00 39.93 77 GLU A O 1
ATOM 540 N N . LEU A 1 99 ? 18.627 23.135 9.944 1.00 42.91 78 LEU A N 1
ATOM 541 C CA . LEU A 1 99 ? 19.741 22.247 10.192 1.00 43.29 78 LEU A CA 1
ATOM 542 C C . LEU A 1 99 ? 19.644 21.497 11.507 1.00 43.97 78 LEU A C 1
ATOM 543 O O . LEU A 1 99 ? 19.684 20.267 11.494 1.00 40.71 78 LEU A O 1
ATOM 548 N N . GLU A 1 100 ? 19.302 22.187 12.592 1.00 43.79 79 GLU A N 1
ATOM 549 C CA . GLU A 1 100 ? 19.116 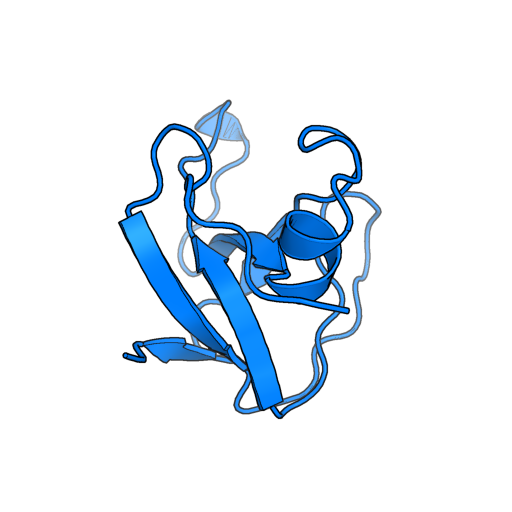21.553 13.884 1.00 44.29 79 GLU A CA 1
ATOM 550 C C . GLU A 1 100 ? 18.034 20.488 13.811 1.00 43.20 79 GLU A C 1
ATOM 551 O O . GLU A 1 100 ? 18.245 19.491 14.510 1.00 44.48 79 GLU A O 1
ATOM 553 N N . LYS A 1 101 ? 16.991 20.657 13.007 1.00 39.46 80 LYS A N 1
ATOM 554 C CA . LYS A 1 101 ? 15.976 19.625 12.967 1.00 39.43 80 LYS A CA 1
ATOM 555 C C . LYS A 1 101 ? 16.236 18.471 12.029 1.00 38.74 80 LYS A C 1
ATOM 556 O O . LYS A 1 101 ? 15.457 17.510 12.077 1.00 41.20 80 LYS A O 1
ATOM 562 N N A CYS A 1 102 ? 17.195 18.559 11.121 0.50 37.25 81 CYS A N 1
ATOM 563 N N B CYS A 1 102 ? 17.187 18.532 11.099 0.50 36.80 81 CYS A N 1
ATOM 564 C CA A CYS A 1 102 ? 17.349 17.539 10.098 0.50 33.14 81 CYS A CA 1
ATOM 565 C CA B CYS A 1 102 ? 17.290 17.420 10.150 0.50 32.42 81 CYS A CA 1
ATOM 566 C C A CYS A 1 102 ? 18.625 16.717 10.249 0.50 31.94 81 CYS A C 1
ATOM 567 C C B CYS A 1 102 ? 18.606 16.664 10.304 0.50 31.32 81 CYS A C 1
ATOM 568 O O A CYS A 1 102 ? 18.762 15.657 9.637 0.50 29.69 81 CYS A O 1
ATOM 569 O O B CYS A 1 102 ? 18.784 15.638 9.642 0.50 29.12 81 CYS A O 1
ATOM 574 N N . ARG A 1 103 ? 19.576 17.216 11.009 1.00 27.89 82 ARG A N 1
ATOM 575 C CA . ARG A 1 103 ? 20.857 16.533 11.118 1.00 34.45 82 ARG A CA 1
ATOM 576 C C . ARG A 1 103 ? 20.744 15.314 12.051 1.00 33.39 82 ARG A C 1
ATOM 577 O O . ARG A 1 103 ? 19.787 15.310 12.816 1.00 32.34 82 ARG A O 1
ATOM 585 N N . GLY A 1 104 ? 21.704 14.398 11.918 1.00 26.65 83 GLY A N 1
ATOM 586 C CA . GLY A 1 104 ? 21.583 13.195 12.799 1.00 25.35 83 GLY A CA 1
ATOM 587 C C . GLY A 1 104 ? 22.882 12.391 12.647 1.00 28.11 83 GLY A C 1
ATOM 588 O O . GLY A 1 104 ? 23.767 12.698 11.829 1.00 24.69 83 GLY A O 1
ATOM 589 N N . VAL A 1 105 ? 23.026 11.374 13.505 1.00 28.70 84 VAL A N 1
ATOM 590 C CA . VAL A 1 105 ? 24.221 10.538 13.494 1.00 25.27 84 VAL A CA 1
ATOM 591 C C . VAL A 1 105 ? 23.948 9.271 12.739 1.00 23.76 84 VAL A C 1
ATOM 592 O O . VAL A 1 105 ? 22.798 8.863 12.655 1.00 27.73 84 VAL A O 1
ATOM 596 N N . PHE A 1 106 ? 24.991 8.691 12.151 1.00 26.72 85 PHE A N 1
ATOM 597 C CA . PHE A 1 106 ? 24.911 7.485 11.346 1.00 23.34 85 PHE A CA 1
ATOM 598 C C . PHE A 1 106 ? 26.267 6.769 11.408 1.00 23.47 85 PHE A C 1
ATOM 599 O O . PHE A 1 106 ? 27.255 7.390 11.720 1.00 23.95 85 PHE A O 1
ATOM 607 N N . PRO A 1 107 ? 26.286 5.481 11.139 1.00 24.13 86 PRO A N 1
ATOM 608 C CA . PRO A 1 107 ? 27.489 4.687 11.228 1.00 23.41 86 PRO A CA 1
ATOM 609 C C . PRO A 1 107 ? 28.360 4.946 10.041 1.00 18.62 86 PRO A C 1
ATOM 610 O O . PRO A 1 107 ? 27.936 4.735 8.904 1.00 22.63 86 PRO A O 1
ATOM 614 N N . GLU A 1 108 ? 29.575 5.385 10.259 1.00 19.65 87 GLU A N 1
ATOM 615 C CA . GLU A 1 108 ? 30.509 5.697 9.159 1.00 23.79 87 GLU A CA 1
ATOM 616 C C . GLU A 1 108 ? 30.658 4.553 8.191 1.00 21.55 87 GLU A C 1
ATOM 617 O O . GLU A 1 108 ? 30.572 4.794 6.964 1.00 23.55 87 GLU A O 1
ATOM 623 N N . ASN A 1 109 ? 30.681 3.288 8.653 1.00 22.97 88 ASN A N 1
ATOM 624 C CA . ASN A 1 109 ? 30.999 2.273 7.613 1.00 27.34 88 ASN A CA 1
ATOM 625 C C . ASN A 1 109 ? 29.790 1.870 6.810 1.00 26.06 88 ASN A C 1
ATOM 626 O O . ASN A 1 109 ? 29.961 1.064 5.903 1.00 26.57 88 ASN A O 1
ATOM 631 N N . PHE A 1 110 ? 28.627 2.525 6.937 1.00 23.11 89 PHE A N 1
ATOM 632 C CA . PHE A 1 110 ? 27.534 2.296 6.014 1.00 25.19 89 PHE A CA 1
ATOM 633 C C . PHE A 1 110 ? 27.686 3.199 4.788 1.00 25.61 89 PHE A C 1
ATOM 634 O O . PHE A 1 110 ? 26.786 3.256 3.971 1.00 23.54 89 PHE A O 1
ATOM 642 N N . THR A 1 111 ? 28.703 4.069 4.746 1.00 24.75 90 THR A N 1
ATOM 643 C CA . THR A 1 111 ? 28.906 5.049 3.691 1.00 24.88 90 THR A CA 1
ATOM 644 C C . THR A 1 111 ? 30.330 5.015 3.135 1.00 28.12 90 THR A C 1
ATOM 645 O O . THR A 1 111 ? 31.224 4.374 3.668 1.00 32.54 90 THR A O 1
ATOM 649 N N . GLU A 1 112 ? 30.589 5.743 2.096 1.00 30.09 91 GLU A N 1
ATOM 650 C CA . GLU A 1 112 ? 31.916 5.940 1.534 1.00 33.67 91 GLU A CA 1
ATOM 651 C C . GLU A 1 112 ? 31.990 7.414 1.103 1.00 31.92 91 GLU A C 1
ATOM 652 O O . GLU A 1 112 ? 30.955 7.940 0.661 1.00 27.91 91 GLU A O 1
ATOM 658 N N . ARG A 1 113 ? 33.162 8.018 1.191 1.00 31.83 92 ARG A N 1
ATOM 659 C CA . ARG A 1 113 ? 33.384 9.401 0.763 1.00 35.27 92 ARG A CA 1
ATOM 660 C C . ARG A 1 113 ? 33.095 9.623 -0.700 1.00 34.29 92 ARG A C 1
ATOM 661 O O . ARG A 1 113 ? 33.512 8.763 -1.477 1.00 36.26 92 ARG A O 1
ATOM 669 N N . VAL A 1 114 ? 32.473 10.701 -1.090 1.00 36.28 93 VAL A N 1
ATOM 670 C CA . VAL A 1 114 ? 32.276 10.982 -2.509 1.00 47.46 93 VAL A CA 1
ATOM 671 C C . VAL A 1 114 ? 32.806 12.377 -2.872 1.00 55.01 93 VAL A C 1
ATOM 672 O O . VAL A 1 114 ? 33.336 13.145 -2.078 1.00 52.12 93 VAL A O 1
ATOM 676 N N . GLN A 1 115 ? 32.596 12.759 -4.110 1.00 63.53 94 GLN A N 1
ATOM 677 C CA . GLN A 1 115 ? 32.730 13.942 -4.877 1.00 69.45 94 GLN A CA 1
ATOM 678 C C . GLN A 1 115 ? 34.161 14.443 -5.041 1.00 72.63 94 GLN A C 1
ATOM 679 O O . GLN A 1 115 ? 34.814 14.901 -4.095 1.00 73.93 94 GLN A O 1
#